Protein AF-A0A9X8VFR4-F1 (afdb_monomer_lite)

Sequence (83 aa):
GITLVQGATFRDDRNALQEVIIDDNARQALFGDFGVEPLGQIVFLGSVPARVVGVAKSERNYAPNRISVWMPYSTVMYRMVGK

Secondary structure (DSSP, 8-state):
---EEEE-PPPPSSS---EEEEEHHHHHHHHGGGT---TT-EEEETTEEEEEEEEEPP-TTS-TT---EE--HHHHHHHTS--

Organism: Serratia marcescens (NCBI:txid615)

InterPro domains:
  IPR025857 MacB-like periplasmic core domain [PF12704] (2-80)

Radius of gyration: 12.75 Å; chains: 1; bounding box: 26×32×35 Å

Foldseek 3Di:
DWAFPDFDDDDDDDDPQFEKEWEPLCCCVPCVVPVDDQAQDWDDPPPDTHGYGTYTYPPVVDDSPDIDMDTPPVNCVVPVVPD

pLDDT: mean 70.97, std 13.02, range [45.03, 87.31]

Structure (mmCIF, N/CA/C/O backbone):
data_AF-A0A9X8VFR4-F1
#
_entry.id   AF-A0A9X8VFR4-F1
#
loop_
_atom_site.group_PDB
_atom_site.id
_atom_site.type_symbol
_atom_site.label_atom_id
_atom_site.label_alt_id
_atom_site.label_comp_id
_atom_site.label_asym_id
_atom_site.label_entity_id
_atom_site.label_seq_id
_atom_site.pdbx_PDB_ins_code
_atom_site.Cartn_x
_atom_site.Cartn_y
_atom_site.Cartn_z
_atom_site.occupancy
_atom_site.B_iso_or_equiv
_atom_site.auth_seq_id
_atom_site.auth_comp_id
_atom_site.auth_asym_id
_atom_site.auth_atom_id
_atom_site.pdbx_PDB_model_num
ATOM 1 N N . GLY A 1 1 ? 17.852 -4.170 1.933 1.00 51.06 1 GLY A N 1
ATOM 2 C CA . GLY A 1 1 ? 17.025 -5.394 2.031 1.00 51.06 1 GLY A CA 1
ATOM 3 C C . GLY A 1 1 ? 15.766 -5.034 2.787 1.00 51.06 1 GLY A C 1
ATOM 4 O O . GLY A 1 1 ? 15.866 -4.197 3.670 1.00 51.06 1 GLY A O 1
ATOM 5 N N . ILE A 1 2 ? 14.597 -5.571 2.424 1.00 56.97 2 ILE A N 1
ATOM 6 C CA . ILE A 1 2 ? 13.334 -5.169 3.068 1.00 56.97 2 ILE A CA 1
ATOM 7 C C . ILE A 1 2 ? 13.225 -5.760 4.480 1.00 56.97 2 ILE A C 1
ATOM 9 O O . ILE A 1 2 ? 13.337 -6.969 4.661 1.00 56.97 2 ILE A O 1
ATOM 13 N N . THR A 1 3 ? 12.994 -4.908 5.478 1.00 69.38 3 THR A N 1
ATOM 14 C CA . THR A 1 3 ? 12.708 -5.338 6.854 1.00 69.38 3 THR A CA 1
ATOM 15 C C . THR A 1 3 ? 11.216 -5.176 7.103 1.00 69.38 3 THR A C 1
ATOM 17 O O . THR A 1 3 ? 10.720 -4.047 7.141 1.00 69.38 3 THR A O 1
ATOM 20 N N . LEU A 1 4 ? 10.492 -6.287 7.263 1.00 63.59 4 LEU A N 1
ATOM 21 C CA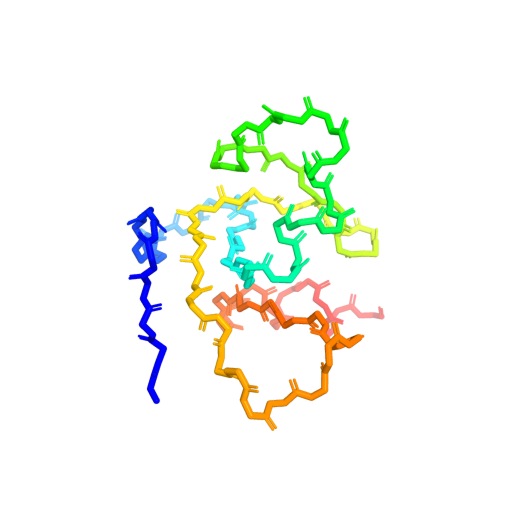 . LEU A 1 4 ? 9.091 -6.235 7.677 1.00 63.59 4 LEU A CA 1
ATOM 22 C C . LEU A 1 4 ? 8.994 -5.754 9.126 1.00 63.59 4 LEU A C 1
ATOM 24 O O . LEU A 1 4 ? 9.688 -6.253 10.009 1.00 63.59 4 LEU A O 1
ATOM 28 N N . VAL A 1 5 ? 8.121 -4.777 9.350 1.00 70.62 5 VAL A N 1
ATOM 29 C CA . VAL A 1 5 ? 7.736 -4.292 10.682 1.00 70.62 5 VAL A CA 1
ATOM 30 C C . VAL A 1 5 ? 6.526 -5.072 11.178 1.00 70.62 5 VAL A C 1
ATOM 32 O O . VAL A 1 5 ? 6.418 -5.332 12.372 1.00 70.62 5 VAL A O 1
ATOM 35 N N . GLN A 1 6 ? 5.637 -5.473 10.264 1.00 63.53 6 GLN A N 1
ATOM 36 C CA . GLN A 1 6 ? 4.407 -6.178 10.600 1.00 63.53 6 GLN A CA 1
ATOM 37 C C . GLN A 1 6 ? 3.904 -7.049 9.443 1.00 63.53 6 GLN A C 1
ATOM 39 O O . GLN A 1 6 ? 4.075 -6.686 8.280 1.00 63.53 6 GLN A O 1
ATOM 44 N N . GLY A 1 7 ? 3.227 -8.157 9.758 1.00 64.56 7 GLY A N 1
ATOM 45 C CA . GLY A 1 7 ? 2.607 -9.052 8.775 1.00 64.56 7 GLY A CA 1
ATOM 46 C C . GLY A 1 7 ? 3.494 -10.221 8.343 1.00 64.56 7 GLY A C 1
ATOM 47 O O . GLY A 1 7 ? 4.447 -10.584 9.031 1.00 64.56 7 GLY A O 1
ATOM 48 N N . ALA A 1 8 ? 3.146 -10.841 7.217 1.00 67.00 8 ALA A N 1
ATOM 49 C CA . ALA A 1 8 ? 3.847 -12.000 6.667 1.00 67.00 8 ALA A CA 1
ATOM 50 C C . ALA A 1 8 ? 4.408 -11.691 5.269 1.00 67.00 8 ALA A C 1
ATOM 52 O O . ALA A 1 8 ? 3.961 -10.766 4.594 1.00 67.00 8 ALA A O 1
ATOM 53 N N . THR A 1 9 ? 5.400 -12.472 4.833 1.00 60.91 9 THR A N 1
ATOM 54 C CA . THR A 1 9 ? 5.843 -12.467 3.429 1.00 60.91 9 THR A CA 1
ATOM 55 C C . THR A 1 9 ? 4.739 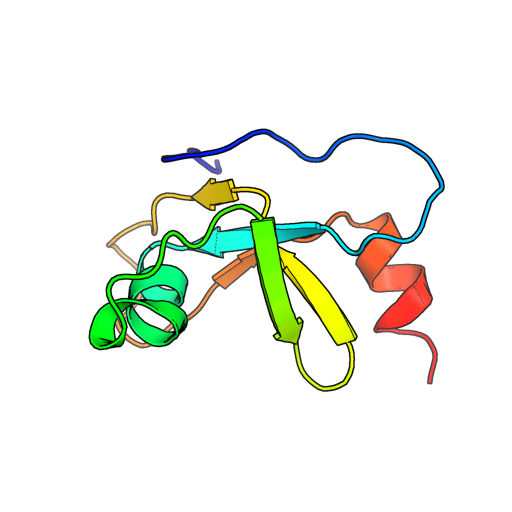-13.021 2.522 1.00 60.91 9 THR A C 1
ATOM 57 O O . THR A 1 9 ? 3.887 -13.778 2.991 1.00 60.91 9 THR A O 1
ATOM 60 N N . PHE A 1 10 ? 4.766 -12.660 1.235 1.00 62.03 10 PHE A N 1
ATOM 61 C CA . PHE A 1 10 ? 3.805 -13.123 0.230 1.00 62.03 10 PHE A CA 1
ATOM 62 C C . PHE A 1 10 ? 3.628 -14.643 0.285 1.00 62.03 10 PHE A C 1
ATOM 64 O O . PHE A 1 10 ? 4.623 -15.379 0.308 1.00 62.03 10 PHE A O 1
ATOM 71 N N . ARG A 1 11 ? 2.378 -15.112 0.302 1.00 59.59 11 ARG A N 1
ATOM 72 C CA . ARG A 1 11 ? 2.087 -16.544 0.176 1.00 59.59 11 ARG A CA 1
ATOM 73 C C . ARG A 1 11 ? 1.949 -16.882 -1.306 1.00 59.59 11 ARG A C 1
ATOM 75 O O . ARG A 1 11 ? 1.194 -16.237 -2.026 1.00 59.59 11 ARG A O 1
ATOM 82 N N . ASP A 1 12 ? 2.702 -17.879 -1.766 1.00 60.12 12 ASP A N 1
ATOM 83 C CA . ASP A 1 12 ? 2.475 -18.468 -3.084 1.00 60.12 12 ASP A CA 1
ATOM 84 C C . ASP A 1 12 ? 1.150 -19.232 -3.052 1.00 60.12 12 ASP A C 1
ATOM 86 O O . ASP A 1 12 ? 0.944 -20.048 -2.158 1.00 60.12 12 ASP A O 1
ATOM 90 N N . ASP A 1 13 ? 0.244 -18.905 -3.971 1.00 49.38 13 ASP A N 1
ATOM 91 C CA . ASP A 1 13 ? -0.442 -19.888 -4.814 1.00 49.38 13 ASP A 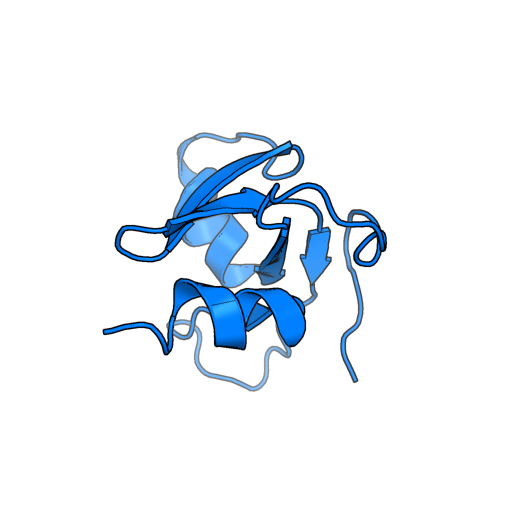CA 1
ATOM 92 C C . ASP A 1 13 ? -1.633 -19.233 -5.517 1.00 49.38 13 ASP A C 1
ATOM 94 O O . ASP A 1 13 ? -2.677 -19.020 -4.904 1.00 49.38 13 ASP A O 1
ATOM 98 N N . ARG A 1 14 ? -1.475 -18.983 -6.827 1.00 53.22 14 ARG A N 1
ATOM 99 C CA . ARG A 1 14 ? -2.456 -19.156 -7.934 1.00 53.22 14 ARG A CA 1
ATOM 100 C C . ARG A 1 14 ? -3.866 -18.539 -7.842 1.00 53.22 14 ARG A C 1
ATOM 102 O O . ARG A 1 14 ? -4.577 -18.534 -8.843 1.00 53.22 14 ARG A O 1
ATOM 109 N N . ASN A 1 15 ? -4.272 -17.984 -6.712 1.00 50.47 15 ASN A N 1
ATOM 110 C CA . ASN A 1 15 ? -5.538 -17.320 -6.474 1.00 50.47 15 ASN A CA 1
ATOM 111 C C . ASN A 1 15 ? -5.253 -15.829 -6.396 1.00 50.47 15 ASN A C 1
ATOM 113 O O . ASN A 1 15 ? -4.508 -15.366 -5.541 1.00 50.47 15 ASN A O 1
ATOM 117 N N . ALA A 1 16 ? -5.822 -15.092 -7.340 1.00 51.84 16 ALA A N 1
ATOM 118 C CA . ALA A 1 16 ? -5.553 -13.691 -7.630 1.00 51.84 16 ALA A CA 1
ATOM 119 C C . ALA A 1 16 ? -6.035 -12.703 -6.545 1.00 51.84 16 ALA A C 1
ATOM 121 O O . ALA A 1 16 ? -6.688 -11.706 -6.858 1.00 51.84 16 ALA A O 1
ATOM 122 N N . LEU A 1 17 ? -5.719 -12.948 -5.274 1.00 57.97 17 LEU A N 1
ATOM 123 C CA . LEU A 1 17 ? -5.697 -11.899 -4.267 1.00 57.97 17 LEU A CA 1
ATOM 124 C C . LEU A 1 17 ? -4.374 -11.166 -4.449 1.00 57.97 17 LEU A C 1
ATOM 126 O O . LEU A 1 17 ? -3.299 -11.711 -4.231 1.00 57.97 17 LEU A O 1
ATOM 130 N N . GLN A 1 18 ? -4.456 -9.941 -4.956 1.00 72.81 18 GLN A N 1
ATOM 131 C CA . GLN A 1 18 ? -3.278 -9.126 -5.201 1.00 72.81 18 GLN A CA 1
ATOM 132 C C . GLN A 1 18 ? -2.769 -8.651 -3.847 1.00 72.81 18 GLN A C 1
ATOM 134 O O . GLN A 1 18 ? -3.294 -7.707 -3.275 1.00 72.81 18 GLN A O 1
ATOM 139 N N . GLU A 1 19 ? -1.814 -9.368 -3.281 1.00 83.50 19 GLU A N 1
ATOM 140 C CA . GLU A 1 19 ? -1.214 -9.004 -2.005 1.00 83.50 19 GLU A CA 1
ATOM 141 C C . GLU A 1 19 ? -0.253 -7.826 -2.195 1.00 83.50 19 GLU A C 1
ATOM 143 O O . GLU A 1 19 ? 0.516 -7.780 -3.161 1.00 83.50 19 GLU A O 1
ATOM 148 N N . VAL A 1 20 ? -0.294 -6.869 -1.270 1.00 83.94 20 VAL A N 1
ATOM 149 C CA . VAL A 1 20 ? 0.625 -5.729 -1.235 1.00 83.94 20 VAL A CA 1
ATOM 150 C C . VAL A 1 20 ? 1.252 -5.598 0.146 1.00 83.94 20 VAL A C 1
ATOM 152 O O . VAL A 1 20 ? 0.590 -5.743 1.175 1.00 83.94 20 VAL A O 1
ATOM 155 N N . ILE A 1 21 ? 2.548 -5.310 0.163 1.00 84.44 21 ILE A N 1
ATOM 156 C CA . ILE A 1 21 ? 3.248 -4.833 1.353 1.00 84.44 21 ILE A CA 1
ATOM 157 C C . ILE A 1 21 ? 3.445 -3.331 1.174 1.00 84.44 21 ILE A C 1
ATOM 159 O O . ILE A 1 21 ? 3.956 -2.890 0.143 1.00 84.44 21 ILE A O 1
ATOM 163 N N . ILE A 1 22 ? 3.018 -2.555 2.164 1.00 84.94 22 ILE A N 1
ATOM 164 C CA . ILE A 1 22 ? 3.100 -1.089 2.157 1.00 84.94 22 ILE A CA 1
ATOM 165 C C . ILE A 1 22 ? 4.235 -0.628 3.079 1.00 84.94 22 ILE A C 1
ATOM 167 O O . ILE A 1 22 ? 4.583 -1.344 4.014 1.00 84.94 22 ILE A O 1
ATOM 171 N N . ASP A 1 23 ? 4.837 0.537 2.851 1.00 85.31 23 ASP A N 1
ATOM 172 C CA . ASP A 1 23 ? 5.763 1.123 3.830 1.00 85.31 23 ASP A CA 1
ATOM 173 C C . ASP A 1 23 ? 5.026 1.885 4.951 1.00 85.31 23 ASP A C 1
ATOM 175 O O . ASP A 1 23 ? 3.811 2.091 4.914 1.00 85.31 23 ASP A O 1
ATOM 179 N N . ASP A 1 24 ? 5.758 2.292 5.990 1.00 82.94 24 ASP A N 1
ATOM 180 C CA . ASP A 1 24 ? 5.181 3.045 7.115 1.00 82.94 24 ASP A CA 1
ATOM 181 C C . ASP A 1 24 ? 4.609 4.415 6.689 1.00 82.94 24 ASP A C 1
ATOM 183 O O . ASP A 1 24 ? 3.609 4.864 7.248 1.00 82.94 24 ASP A O 1
ATOM 187 N N . ASN A 1 25 ? 5.172 5.041 5.645 1.00 83.00 25 ASN A N 1
ATOM 188 C CA . ASN A 1 25 ? 4.652 6.293 5.086 1.00 83.00 25 ASN A CA 1
ATOM 189 C C . ASN A 1 25 ? 3.279 6.067 4.432 1.00 83.00 25 ASN A C 1
ATOM 191 O O . ASN A 1 25 ? 2.341 6.826 4.666 1.00 83.00 25 ASN A O 1
ATOM 195 N N . ALA A 1 26 ? 3.141 4.997 3.647 1.00 82.31 26 ALA A N 1
ATOM 196 C CA . ALA A 1 26 ? 1.896 4.559 3.032 1.00 82.31 26 ALA A CA 1
ATOM 197 C C . ALA A 1 26 ? 0.859 4.189 4.092 1.00 82.31 26 ALA A C 1
ATOM 199 O O . ALA A 1 26 ? -0.308 4.554 3.963 1.00 82.31 26 ALA A O 1
ATOM 200 N N . ARG A 1 27 ? 1.280 3.506 5.166 1.00 84.69 27 ARG A N 1
ATOM 201 C CA . ARG A 1 27 ? 0.412 3.210 6.311 1.00 84.69 27 ARG A CA 1
ATOM 202 C C . ARG A 1 27 ? -0.147 4.498 6.908 1.00 84.69 27 ARG A C 1
ATOM 204 O O . ARG A 1 27 ? -1.354 4.592 7.114 1.00 84.69 27 ARG A O 1
ATOM 211 N N . GLN A 1 28 ? 0.710 5.483 7.164 1.00 84.00 28 GLN A N 1
ATOM 212 C CA . GLN A 1 28 ? 0.286 6.759 7.728 1.00 84.00 28 GLN A CA 1
ATOM 213 C C . GLN A 1 28 ? -0.627 7.534 6.768 1.00 84.00 28 GLN A C 1
ATOM 215 O O . GLN A 1 28 ? -1.669 8.017 7.195 1.00 84.00 28 GLN A O 1
ATOM 220 N N . ALA A 1 29 ? -0.289 7.599 5.481 1.00 84.00 29 ALA A N 1
ATOM 221 C CA . ALA A 1 29 ? -1.071 8.331 4.485 1.00 84.00 29 ALA A CA 1
ATOM 222 C C . ALA A 1 29 ? -2.450 7.707 4.205 1.00 84.00 29 ALA A C 1
ATOM 224 O O . ALA A 1 29 ? -3.403 8.430 3.934 1.00 84.00 29 ALA A O 1
ATOM 225 N N . LEU A 1 30 ? -2.561 6.375 4.240 1.00 83.56 30 LEU A N 1
ATOM 226 C CA . LEU A 1 30 ? -3.798 5.664 3.892 1.00 83.56 30 LEU A CA 1
ATOM 227 C C . LEU A 1 30 ? -4.686 5.363 5.104 1.00 83.56 30 LEU A C 1
ATOM 229 O O . LEU A 1 30 ? -5.904 5.297 4.963 1.00 83.56 30 LEU A O 1
ATOM 233 N N . PHE A 1 31 ? -4.093 5.159 6.282 1.00 86.75 31 PHE A N 1
ATOM 234 C CA . PHE A 1 31 ? -4.809 4.679 7.470 1.00 86.75 31 PHE A CA 1
ATOM 235 C C . PHE A 1 31 ? -4.593 5.539 8.721 1.00 86.75 31 PHE A C 1
ATOM 237 O O . PHE A 1 31 ? -5.305 5.348 9.707 1.00 86.75 31 PHE A O 1
ATOM 244 N N . GLY A 1 32 ? -3.638 6.475 8.705 1.00 83.31 32 GLY A N 1
ATOM 245 C CA . GLY A 1 32 ? -3.248 7.263 9.879 1.00 83.31 32 GLY A CA 1
ATOM 246 C C . GLY A 1 32 ? -4.382 8.113 10.443 1.00 83.31 32 GLY A C 1
ATOM 247 O O . GLY A 1 32 ? -4.598 8.098 11.652 1.00 83.31 32 GLY A O 1
ATOM 248 N N . ASP A 1 33 ? -5.156 8.763 9.573 1.00 83.44 33 ASP A N 1
ATOM 249 C CA . ASP A 1 33 ? -6.279 9.619 9.983 1.00 83.44 33 ASP A CA 1
ATOM 250 C C . ASP A 1 33 ? -7.468 8.821 10.541 1.00 83.44 33 ASP A C 1
ATOM 252 O O . ASP A 1 33 ? -8.277 9.348 11.302 1.00 83.44 33 ASP A O 1
ATOM 256 N N . PHE A 1 34 ? -7.568 7.537 10.190 1.00 81.75 34 PHE A N 1
ATOM 257 C CA . PHE A 1 34 ? -8.677 6.668 10.587 1.00 81.75 34 PHE A CA 1
ATOM 258 C C . PHE A 1 34 ? -8.344 5.782 11.794 1.00 81.75 34 PHE A C 1
ATOM 260 O O . PHE A 1 34 ? -9.245 5.160 12.354 1.00 81.75 34 PHE A O 1
ATOM 267 N N . GLY A 1 35 ? -7.067 5.683 12.186 1.00 81.75 35 GLY A N 1
ATOM 268 C CA . GLY A 1 35 ? -6.620 4.775 13.248 1.00 81.75 35 GLY A CA 1
ATOM 269 C C . GLY A 1 35 ? -6.905 3.297 12.947 1.00 81.75 35 GLY A C 1
ATOM 270 O O . GLY A 1 35 ? -7.075 2.502 13.868 1.00 81.75 35 GLY A O 1
ATOM 271 N N . VAL A 1 36 ? -7.008 2.936 11.664 1.00 82.31 36 VAL A N 1
ATOM 272 C CA . VAL A 1 36 ? -7.382 1.588 11.215 1.00 82.31 36 VAL A CA 1
ATOM 273 C C . VAL A 1 36 ? -6.140 0.721 11.044 1.00 82.31 36 VAL A C 1
ATOM 275 O O . VAL A 1 36 ? -5.119 1.159 10.514 1.00 82.31 36 VAL A O 1
ATOM 278 N N . GLU A 1 37 ? -6.250 -0.540 11.454 1.00 85.44 37 GLU A N 1
ATOM 279 C CA . GLU A 1 37 ? -5.205 -1.535 11.246 1.00 85.44 37 GLU A CA 1
ATOM 280 C C . GLU A 1 37 ? -5.064 -1.844 9.740 1.00 85.44 37 GLU A C 1
ATOM 282 O O . GLU A 1 37 ? -6.037 -2.290 9.123 1.00 85.44 37 GLU A O 1
ATOM 287 N N . PRO A 1 38 ? -3.887 -1.617 9.122 1.00 83.75 38 PRO A N 1
ATOM 288 C CA . PRO A 1 38 ? -3.714 -1.753 7.676 1.00 83.75 38 PRO A CA 1
ATOM 289 C C . PRO A 1 38 ? -3.806 -3.208 7.208 1.00 83.75 38 PRO A C 1
ATOM 291 O O . PRO A 1 38 ? -4.224 -3.465 6.083 1.00 83.75 38 PRO A O 1
ATOM 294 N N . LEU A 1 39 ? -3.419 -4.175 8.042 1.00 85.62 39 LEU A N 1
ATOM 295 C CA . LEU A 1 39 ? -3.394 -5.585 7.657 1.00 85.62 39 LEU A CA 1
ATOM 296 C C . LEU A 1 39 ? -4.799 -6.106 7.331 1.00 85.62 39 LEU A C 1
ATOM 298 O O . LEU A 1 39 ? -5.749 -5.928 8.087 1.00 85.62 39 LEU A O 1
ATOM 302 N N . GLY A 1 40 ? -4.921 -6.794 6.199 1.00 85.12 40 GLY A N 1
ATOM 303 C CA . GLY A 1 40 ? -6.178 -7.362 5.720 1.00 85.12 40 GLY A CA 1
ATOM 304 C C . GLY A 1 40 ? -7.081 -6.371 4.984 1.00 85.12 40 GLY A C 1
ATOM 305 O O . GLY A 1 40 ? -8.020 -6.828 4.328 1.00 85.12 40 GLY A O 1
ATOM 306 N N . GLN A 1 41 ? -6.785 -5.068 5.018 1.00 87.19 41 GLN A N 1
ATOM 307 C CA . GLN A 1 41 ? -7.541 -4.050 4.288 1.00 87.19 41 GLN A CA 1
ATOM 308 C C . GLN A 1 41 ? -7.269 -4.115 2.786 1.00 87.19 41 GLN A C 1
ATOM 310 O O . GLN A 1 41 ? -6.201 -4.552 2.352 1.00 87.19 41 GLN A O 1
ATOM 315 N N . ILE A 1 42 ? -8.244 -3.675 1.989 1.00 87.12 42 ILE A N 1
ATOM 316 C CA . ILE A 1 42 ? -8.100 -3.557 0.536 1.00 87.12 42 ILE A CA 1
ATOM 317 C C . ILE A 1 42 ? -7.807 -2.099 0.192 1.00 87.12 42 ILE A C 1
ATOM 319 O O . ILE A 1 42 ? -8.580 -1.207 0.532 1.00 87.12 42 ILE A O 1
ATOM 323 N N . VAL A 1 43 ? -6.704 -1.878 -0.514 1.00 86.25 43 VAL A N 1
ATOM 324 C CA . VAL A 1 43 ? -6.302 -0.586 -1.070 1.00 86.25 43 VAL A CA 1
ATOM 325 C C . VAL A 1 43 ? -6.340 -0.652 -2.590 1.00 86.25 43 VAL A C 1
ATOM 327 O O . VAL A 1 43 ? -6.081 -1.698 -3.182 1.00 86.25 43 VAL A O 1
ATOM 330 N N . PHE A 1 44 ? -6.659 0.464 -3.237 1.00 83.38 44 PHE A N 1
ATOM 331 C CA . PHE A 1 44 ? -6.647 0.552 -4.694 1.00 83.38 44 PHE A CA 1
ATOM 332 C C . PHE A 1 44 ? -5.332 1.164 -5.169 1.00 83.38 44 PHE A C 1
ATOM 334 O O . PHE A 1 44 ? -5.029 2.321 -4.882 1.00 83.38 44 PHE A O 1
ATOM 341 N N . LEU A 1 45 ? -4.553 0.383 -5.915 1.00 77.94 45 LEU A N 1
ATOM 342 C CA . LEU A 1 45 ? -3.371 0.853 -6.630 1.00 77.94 45 LEU A CA 1
ATOM 343 C C . LEU A 1 45 ? -3.800 1.195 -8.062 1.00 77.94 45 LEU A C 1
ATOM 345 O O . LEU A 1 45 ? -3.811 0.340 -8.947 1.00 77.94 45 LEU A O 1
ATOM 349 N N . GLY A 1 46 ? -4.253 2.432 -8.275 1.00 79.75 46 GLY A N 1
ATOM 350 C CA . GLY A 1 46 ? -4.945 2.803 -9.513 1.00 79.75 46 GLY A CA 1
ATOM 351 C C . GLY A 1 46 ? -6.295 2.083 -9.619 1.00 79.75 46 GLY A C 1
ATOM 352 O O . GLY A 1 46 ? -7.153 2.258 -8.760 1.00 79.75 46 GLY A O 1
ATOM 353 N N . SER A 1 47 ? -6.488 1.253 -10.647 1.00 77.75 47 SER A N 1
ATOM 354 C CA . SER A 1 47 ? -7.696 0.424 -10.843 1.00 77.75 47 SER A CA 1
ATOM 355 C C . SER A 1 47 ? -7.597 -0.973 -10.219 1.00 77.75 47 SER A C 1
ATOM 357 O O . SER A 1 47 ? -8.504 -1.794 -10.363 1.00 77.75 47 SER A O 1
ATOM 359 N N . VAL A 1 48 ? -6.487 -1.262 -9.541 1.00 79.81 48 VAL A N 1
ATOM 360 C CA . VAL A 1 48 ? -6.127 -2.605 -9.102 1.00 79.81 48 VAL A CA 1
ATOM 361 C C . VAL A 1 48 ? -6.376 -2.751 -7.595 1.00 79.81 48 VAL A C 1
ATOM 363 O O . VAL A 1 48 ? -5.638 -2.150 -6.809 1.00 79.81 48 VAL A O 1
ATOM 366 N N . PRO A 1 49 ? -7.385 -3.529 -7.153 1.00 83.38 49 PRO A N 1
ATOM 367 C CA . PRO A 1 49 ? -7.605 -3.776 -5.732 1.00 83.38 49 PRO A CA 1
ATOM 368 C C . PRO A 1 49 ? -6.541 -4.733 -5.187 1.00 83.38 49 PRO A C 1
ATOM 370 O O . PRO A 1 49 ? -6.392 -5.852 -5.679 1.00 83.38 49 PRO A O 1
ATOM 373 N N . ALA A 1 50 ? -5.834 -4.310 -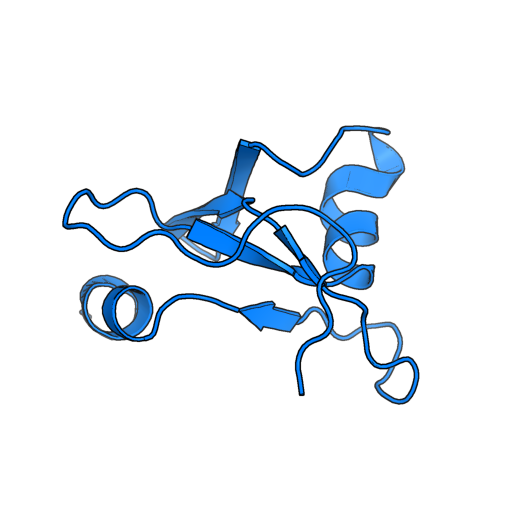4.143 1.00 84.62 50 ALA A N 1
ATOM 374 C CA . ALA A 1 50 ? -4.798 -5.088 -3.482 1.00 84.62 50 ALA A CA 1
ATOM 375 C C . ALA A 1 50 ? -5.052 -5.204 -1.976 1.00 84.62 50 ALA A C 1
ATOM 377 O O . ALA A 1 50 ? -5.404 -4.229 -1.318 1.00 84.62 50 ALA A O 1
ATOM 378 N N . ARG A 1 51 ? -4.869 -6.398 -1.412 1.00 87.31 51 ARG A N 1
ATOM 379 C CA . ARG A 1 51 ? -4.986 -6.640 0.028 1.00 87.31 51 ARG A CA 1
ATOM 380 C C . ARG A 1 51 ? -3.642 -6.399 0.700 1.00 87.31 51 ARG A C 1
ATOM 382 O O . ARG A 1 51 ? -2.650 -7.018 0.325 1.00 87.31 51 ARG A O 1
ATOM 389 N N . VAL A 1 52 ? -3.617 -5.553 1.721 1.00 87.25 52 VAL A N 1
ATOM 390 C CA . VAL A 1 52 ? -2.411 -5.307 2.513 1.00 87.25 52 VAL A CA 1
ATOM 391 C C . VAL A 1 52 ? -2.111 -6.5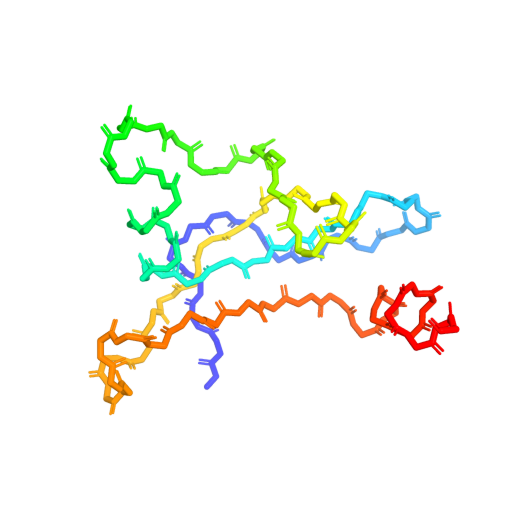30 3.383 1.00 87.25 52 VAL A C 1
ATOM 393 O O . VAL A 1 52 ? -2.926 -6.919 4.219 1.00 87.25 52 VAL A O 1
ATOM 396 N N . VAL A 1 53 ? -0.943 -7.141 3.195 1.00 86.00 53 VAL A N 1
ATOM 397 C CA . VAL A 1 53 ? -0.500 -8.335 3.949 1.00 86.00 53 VAL A CA 1
ATOM 398 C C . VAL A 1 53 ? 0.694 -8.069 4.861 1.00 86.00 53 VAL A C 1
ATOM 400 O O . VAL A 1 53 ? 1.016 -8.888 5.725 1.00 86.00 53 VAL A O 1
ATOM 403 N N . GLY A 1 54 ? 1.326 -6.908 4.706 1.00 84.31 54 GLY A N 1
ATOM 404 C CA . GLY A 1 54 ? 2.452 -6.508 5.530 1.00 84.31 54 GLY A CA 1
ATOM 405 C C . GLY A 1 54 ? 2.726 -5.014 5.481 1.00 84.31 54 GLY A C 1
ATOM 406 O O . GLY A 1 54 ? 2.343 -4.319 4.537 1.00 84.31 54 GLY A O 1
ATOM 407 N N . VAL A 1 55 ? 3.430 -4.548 6.508 1.00 83.50 55 VAL A N 1
ATOM 408 C CA . VAL A 1 55 ? 4.010 -3.209 6.579 1.00 83.50 55 VAL A CA 1
ATOM 409 C C . VAL A 1 55 ? 5.522 -3.356 6.691 1.00 83.50 55 VAL A C 1
ATOM 411 O O . VAL A 1 55 ? 6.031 -3.998 7.614 1.00 83.50 55 VAL A O 1
ATOM 414 N N . ALA A 1 56 ? 6.250 -2.782 5.743 1.00 82.62 56 ALA A N 1
ATOM 415 C CA . ALA A 1 56 ? 7.702 -2.731 5.752 1.00 82.62 56 ALA A CA 1
ATOM 416 C C . ALA A 1 56 ? 8.201 -1.430 6.384 1.00 82.62 56 ALA A C 1
ATOM 418 O O . ALA A 1 56 ? 7.560 -0.377 6.313 1.00 82.62 56 ALA A O 1
ATOM 419 N N . LYS A 1 57 ? 9.385 -1.489 6.996 1.00 74.69 57 LYS A N 1
ATOM 420 C CA . LYS A 1 57 ? 10.030 -0.293 7.532 1.00 74.69 57 LYS A CA 1
ATOM 421 C C . LYS A 1 57 ? 10.459 0.566 6.354 1.00 74.69 57 LYS A C 1
ATOM 423 O O . LYS A 1 57 ? 11.252 0.113 5.531 1.00 74.69 57 LYS A O 1
ATOM 428 N N . SER A 1 58 ? 9.984 1.806 6.305 1.00 67.75 58 SER A N 1
ATOM 429 C CA . SER A 1 58 ? 10.558 2.783 5.385 1.00 67.75 58 SER A CA 1
ATOM 430 C C . SER A 1 58 ? 12.025 3.011 5.766 1.00 67.75 58 SER A C 1
ATOM 432 O O . SER A 1 58 ? 12.348 3.255 6.938 1.00 67.75 58 SER A O 1
ATOM 434 N N . GLU A 1 59 ? 12.938 2.895 4.800 1.00 60.72 59 GLU A N 1
ATOM 435 C CA . GLU A 1 59 ? 14.308 3.362 4.984 1.00 60.72 59 GLU A CA 1
ATOM 436 C C . GLU A 1 59 ? 14.247 4.894 5.087 1.00 60.72 59 GLU A C 1
ATOM 438 O O . GLU A 1 59 ? 14.118 5.587 4.081 1.00 60.72 59 GLU A O 1
ATOM 443 N N . ARG A 1 60 ? 14.330 5.424 6.319 1.00 53.41 60 ARG A N 1
ATOM 444 C CA . ARG A 1 60 ? 14.200 6.859 6.681 1.00 53.41 60 ARG A CA 1
ATOM 445 C C . ARG A 1 60 ? 15.116 7.831 5.917 1.00 53.41 60 ARG A C 1
ATOM 447 O O . ARG A 1 60 ? 15.029 9.032 6.137 1.00 53.41 60 ARG A O 1
ATOM 454 N N . ASN A 1 61 ? 15.992 7.330 5.051 1.00 54.59 61 ASN A N 1
ATOM 455 C CA . ASN A 1 61 ? 16.903 8.120 4.229 1.00 54.59 61 ASN A CA 1
ATOM 456 C C . ASN A 1 61 ? 16.277 8.593 2.905 1.00 54.59 61 ASN A C 1
ATOM 458 O O . ASN A 1 61 ? 16.896 9.393 2.207 1.00 54.59 61 ASN A O 1
ATOM 462 N N . TYR A 1 62 ? 15.070 8.137 2.551 1.00 54.34 62 TYR A N 1
ATOM 463 C CA . TYR A 1 62 ? 14.328 8.646 1.395 1.00 54.34 62 TYR A CA 1
ATOM 464 C C . TYR A 1 62 ? 13.240 9.635 1.827 1.00 54.34 62 TYR A C 1
ATOM 466 O O . TYR A 1 62 ? 12.597 9.463 2.857 1.00 54.34 62 TYR A O 1
ATOM 474 N N . ALA A 1 63 ? 13.076 10.699 1.036 1.00 56.44 63 ALA A N 1
ATOM 475 C CA . ALA A 1 63 ? 12.218 11.848 1.320 1.00 56.44 63 ALA A CA 1
ATOM 476 C C . ALA A 1 63 ? 10.821 11.469 1.874 1.00 56.44 63 ALA A C 1
ATOM 478 O O . ALA A 1 63 ? 10.201 10.537 1.355 1.00 56.44 63 ALA A O 1
ATOM 479 N N . PRO A 1 64 ? 10.280 12.233 2.847 1.00 56.53 64 PRO A N 1
ATOM 480 C CA . PRO A 1 64 ? 9.041 11.905 3.570 1.00 56.53 64 PRO A CA 1
ATOM 481 C C . PRO A 1 64 ? 7.790 11.769 2.685 1.00 56.53 64 PRO A C 1
ATOM 483 O O . PRO A 1 64 ? 6.815 11.158 3.102 1.00 56.53 64 PRO A O 1
ATOM 486 N N . ASN A 1 65 ? 7.823 12.274 1.448 1.00 58.91 65 ASN A N 1
ATOM 487 C CA . ASN A 1 65 ? 6.694 12.231 0.513 1.00 58.91 65 ASN A CA 1
ATOM 488 C C . ASN A 1 65 ? 6.739 11.060 -0.484 1.00 58.91 65 ASN A C 1
ATOM 490 O O . ASN A 1 65 ? 5.971 11.053 -1.447 1.00 58.91 65 ASN A O 1
ATOM 494 N N . ARG A 1 66 ? 7.643 10.087 -0.321 1.00 64.19 66 ARG A N 1
ATOM 495 C CA . ARG A 1 66 ? 7.649 8.886 -1.168 1.00 64.19 66 ARG A CA 1
ATOM 496 C C . ARG A 1 66 ? 6.902 7.741 -0.493 1.00 64.19 66 ARG A C 1
ATOM 498 O O . ARG A 1 66 ? 7.239 7.343 0.618 1.00 64.19 66 ARG A O 1
ATOM 505 N N . ILE A 1 67 ? 5.915 7.224 -1.222 1.00 68.94 67 ILE A N 1
ATOM 506 C CA . ILE A 1 67 ? 5.140 6.023 -0.910 1.00 68.94 67 ILE A CA 1
ATOM 507 C C . ILE A 1 67 ? 5.743 4.881 -1.724 1.00 68.94 67 ILE A C 1
ATOM 509 O O . ILE A 1 67 ? 5.753 4.942 -2.956 1.00 68.94 67 ILE A O 1
ATOM 513 N N . SER A 1 68 ? 6.253 3.858 -1.044 1.00 72.19 68 SER A N 1
ATOM 514 C CA . SER A 1 68 ? 6.770 2.642 -1.676 1.00 72.19 68 SER A CA 1
ATOM 515 C C . SER A 1 68 ? 5.864 1.457 -1.358 1.00 72.19 68 SER A C 1
ATOM 517 O O . SER A 1 68 ? 5.442 1.255 -0.220 1.00 72.19 68 SER A O 1
ATOM 519 N N . VAL A 1 69 ? 5.575 0.660 -2.382 1.00 70.44 69 VAL A N 1
ATOM 520 C CA . VAL A 1 69 ? 4.774 -0.563 -2.282 1.00 70.44 69 VAL A CA 1
ATOM 521 C C . VAL A 1 69 ? 5.497 -1.705 -2.971 1.00 70.44 69 VAL A C 1
ATOM 523 O O . VAL A 1 69 ? 6.071 -1.531 -4.046 1.00 70.44 69 VAL A O 1
ATOM 526 N N . TRP A 1 70 ? 5.451 -2.883 -2.354 1.00 73.69 70 TRP A N 1
ATOM 527 C CA . TRP A 1 70 ? 6.020 -4.109 -2.902 1.00 73.69 70 TRP A CA 1
ATOM 528 C C . TRP A 1 70 ? 4.897 -5.077 -3.243 1.00 73.69 70 TRP A C 1
ATOM 530 O O . TRP A 1 70 ? 4.003 -5.330 -2.433 1.00 73.69 70 TRP A O 1
ATOM 540 N N . MET A 1 71 ? 4.971 -5.635 -4.446 1.00 67.31 71 MET A N 1
ATOM 541 C CA . MET A 1 71 ? 4.049 -6.649 -4.945 1.00 67.31 71 MET A CA 1
ATOM 542 C C . MET A 1 71 ? 4.848 -7.834 -5.498 1.00 67.31 71 MET A C 1
ATOM 544 O O . MET A 1 71 ? 5.971 -7.635 -5.974 1.00 67.31 71 MET A O 1
ATOM 548 N N . PRO A 1 72 ? 4.290 -9.058 -5.489 1.00 64.50 72 PRO A N 1
ATOM 549 C CA . PRO A 1 72 ? 4.910 -10.197 -6.154 1.00 64.50 72 PRO A CA 1
ATOM 550 C C . PRO A 1 72 ? 5.124 -9.914 -7.647 1.00 64.50 72 PRO A C 1
ATOM 552 O O . PRO A 1 72 ? 4.236 -9.383 -8.317 1.00 64.50 72 PRO A O 1
ATOM 555 N N . TYR A 1 73 ? 6.281 -10.308 -8.189 1.00 53.69 73 TYR A N 1
ATOM 556 C CA . TYR A 1 73 ? 6.649 -10.073 -9.595 1.00 53.69 73 TYR A CA 1
ATOM 557 C C . TYR A 1 73 ? 5.628 -10.660 -10.589 1.00 53.69 73 TYR A C 1
ATOM 559 O O . TYR A 1 73 ? 5.317 -10.046 -11.610 1.00 53.69 73 TYR A O 1
ATOM 567 N N . SER A 1 74 ? 5.032 -11.810 -10.254 1.00 57.09 74 SER A N 1
ATOM 568 C CA . SER A 1 74 ? 3.945 -12.425 -11.023 1.00 57.09 74 SER A CA 1
ATOM 569 C C . SER A 1 74 ? 2.702 -11.526 -11.101 1.00 57.09 74 SER A C 1
ATOM 571 O O . SER A 1 74 ? 2.111 -11.388 -12.171 1.00 57.09 74 SER A O 1
ATOM 573 N N . THR A 1 75 ? 2.334 -10.842 -10.015 1.00 58.28 75 THR A N 1
ATOM 574 C CA . THR A 1 75 ? 1.174 -9.935 -9.968 1.00 58.28 75 THR A CA 1
ATOM 575 C C . THR A 1 75 ? 1.361 -8.704 -10.855 1.00 58.28 75 THR A C 1
ATOM 577 O O . THR A 1 75 ? 0.404 -8.253 -11.488 1.00 58.28 75 THR A O 1
ATOM 580 N N . VAL A 1 76 ? 2.586 -8.177 -10.937 1.00 58.12 76 VAL A N 1
ATOM 581 C CA . VAL A 1 76 ? 2.901 -7.000 -11.764 1.00 58.12 76 VAL A CA 1
ATOM 582 C C . VAL A 1 76 ? 2.775 -7.332 -13.255 1.00 58.12 76 VAL A C 1
ATOM 584 O O . VAL A 1 76 ? 2.126 -6.591 -13.995 1.00 58.12 76 VAL A O 1
ATOM 587 N N . MET A 1 77 ? 3.302 -8.477 -13.706 1.00 55.97 77 MET A N 1
ATOM 588 C CA . MET A 1 77 ? 3.246 -8.848 -15.128 1.00 55.97 77 MET A CA 1
ATOM 589 C C . MET A 1 77 ? 1.831 -9.162 -15.628 1.00 55.97 77 MET A C 1
ATOM 591 O O . MET A 1 77 ? 1.464 -8.723 -16.714 1.00 55.97 77 MET A O 1
ATOM 595 N N . TYR A 1 78 ? 1.015 -9.880 -14.851 1.00 53.16 78 TYR A N 1
ATOM 596 C CA . TYR A 1 78 ? -0.315 -10.296 -15.317 1.00 53.16 78 TYR A CA 1
ATOM 597 C C . TYR A 1 78 ? -1.363 -9.173 -15.323 1.00 53.16 78 TYR A C 1
ATOM 599 O O . TYR A 1 78 ? -2.386 -9.320 -15.991 1.00 53.16 78 TYR A O 1
ATOM 607 N N . ARG A 1 79 ? -1.163 -8.081 -14.567 1.00 55.62 79 ARG A N 1
ATOM 608 C CA . ARG A 1 79 ? -2.223 -7.078 -14.337 1.00 55.62 79 ARG A CA 1
ATOM 609 C C . ARG A 1 79 ? -1.815 -5.608 -14.458 1.00 55.62 79 ARG A C 1
ATOM 611 O O . ARG A 1 79 ? -2.713 -4.791 -14.607 1.00 55.62 79 ARG A O 1
ATOM 618 N N . MET A 1 80 ? -0.526 -5.254 -14.412 1.00 56.88 80 MET A N 1
ATOM 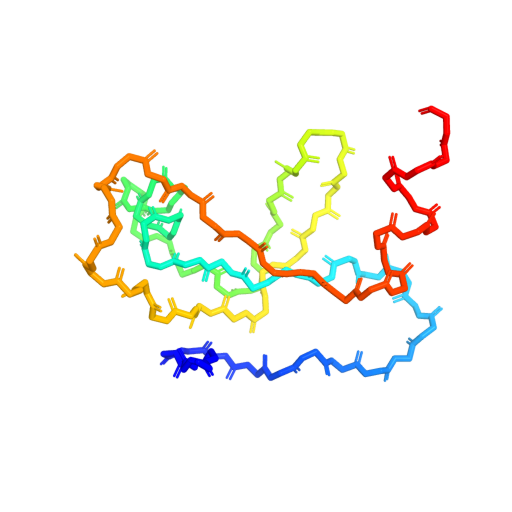619 C CA . MET A 1 80 ? -0.079 -3.860 -14.618 1.00 56.88 80 MET A CA 1
ATOM 620 C C . MET A 1 80 ? 0.504 -3.607 -16.014 1.00 56.88 80 MET A C 1
ATOM 622 O O . MET A 1 80 ? 0.469 -2.478 -16.483 1.00 56.88 80 MET A O 1
ATOM 626 N N . VAL A 1 81 ? 1.027 -4.642 -16.682 1.00 56.56 81 VAL A N 1
ATOM 627 C CA . VAL A 1 81 ? 1.612 -4.545 -18.039 1.00 56.56 81 VAL A CA 1
ATOM 628 C C . VAL A 1 81 ? 0.616 -4.997 -19.128 1.00 56.56 81 VAL A C 1
ATOM 630 O O . VAL A 1 81 ? 0.859 -4.853 -20.323 1.00 56.56 81 VAL A O 1
ATOM 633 N N . GLY A 1 82 ? -0.542 -5.526 -18.725 1.00 52.12 82 GLY A N 1
ATOM 634 C CA . GLY A 1 82 ? -1.605 -5.974 -19.621 1.00 52.12 82 GLY A CA 1
ATOM 635 C C . GLY A 1 82 ? -2.574 -4.858 -20.021 1.00 52.12 82 GLY A C 1
ATOM 636 O O . GLY A 1 82 ? -3.681 -4.831 -19.489 1.00 52.12 82 GLY A O 1
ATOM 637 N N . LYS A 1 83 ? -2.156 -4.067 -21.023 1.00 45.03 83 LYS A N 1
ATOM 638 C CA . LYS A 1 83 ? -2.813 -2.930 -21.717 1.00 45.03 83 LYS A CA 1
ATOM 639 C C . LYS A 1 83 ? -2.666 -1.543 -21.099 1.00 45.03 83 LYS A C 1
ATOM 641 O O . LYS A 1 83 ? -3.150 -1.326 -19.972 1.00 45.03 83 LYS A O 1
#